Protein AF-A3IKP7-F1 (afdb_monomer_lite)

pLDDT: mean 87.26, std 15.38, range [36.12, 97.25]

Structure (mmCIF, N/CA/C/O backbone):
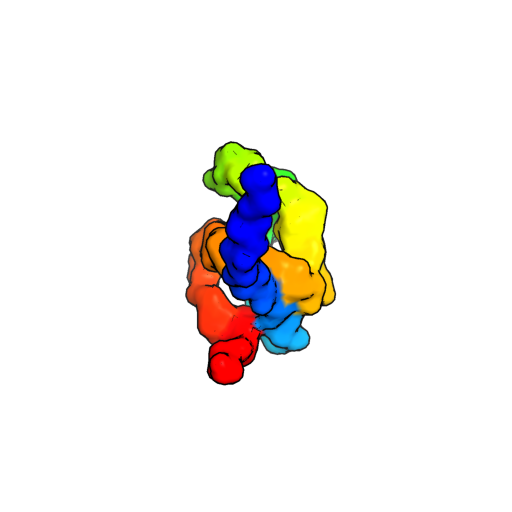data_AF-A3IKP7-F1
#
_entry.id   AF-A3IKP7-F1
#
loop_
_atom_site.group_PDB
_atom_site.id
_atom_site.type_symbol
_atom_site.label_atom_id
_atom_site.label_alt_id
_atom_site.label_comp_id
_atom_site.label_asym_id
_atom_site.label_entity_id
_atom_site.label_seq_id
_atom_site.pdbx_PDB_ins_code
_atom_site.Cartn_x
_atom_site.Cartn_y
_atom_site.Cartn_z
_atom_site.occupancy
_atom_site.B_iso_or_equiv
_atom_site.auth_seq_id
_atom_site.auth_comp_id
_atom_site.auth_asym_id
_atom_site.auth_atom_id
_atom_site.pdbx_PDB_model_num
ATOM 1 N N . MET A 1 1 ? 36.001 -2.665 5.152 1.00 36.12 1 MET A N 1
ATOM 2 C CA . MET A 1 1 ? 34.854 -3.591 5.080 1.00 36.12 1 MET A CA 1
ATOM 3 C C . MET A 1 1 ? 33.674 -2.801 4.531 1.00 36.12 1 MET A C 1
ATOM 5 O O . MET A 1 1 ? 33.009 -2.093 5.270 1.00 36.12 1 MET A O 1
ATOM 9 N N . THR A 1 2 ? 33.524 -2.777 3.210 1.00 43.81 2 THR A N 1
ATOM 10 C CA . THR A 1 2 ? 32.450 -2.054 2.514 1.00 43.81 2 THR A CA 1
ATOM 11 C C . THR A 1 2 ? 31.169 -2.876 2.651 1.00 43.81 2 THR A C 1
ATOM 13 O O . THR A 1 2 ? 31.223 -4.078 2.379 1.00 43.81 2 THR A O 1
ATOM 16 N N . PRO A 1 3 ? 30.031 -2.312 3.094 1.00 46.66 3 PRO A N 1
ATOM 17 C CA . PRO A 1 3 ? 28.798 -3.080 3.138 1.00 46.66 3 PRO A CA 1
ATOM 18 C C . PRO A 1 3 ? 28.439 -3.468 1.705 1.00 46.66 3 PRO A C 1
ATOM 20 O O . PRO A 1 3 ? 28.407 -2.621 0.810 1.00 46.66 3 PRO A O 1
ATOM 23 N N . ALA A 1 4 ? 28.211 -4.761 1.479 1.00 46.84 4 ALA A N 1
ATOM 24 C CA . ALA A 1 4 ? 27.672 -5.247 0.225 1.00 46.84 4 ALA A CA 1
ATOM 25 C C . ALA A 1 4 ? 26.360 -4.497 -0.030 1.00 46.84 4 ALA A C 1
ATOM 27 O O . ALA A 1 4 ? 25.392 -4.662 0.716 1.00 46.84 4 ALA A O 1
ATOM 28 N N . HIS A 1 5 ? 26.333 -3.651 -1.059 1.00 48.47 5 HIS A N 1
ATOM 29 C CA . HIS A 1 5 ? 25.095 -3.134 -1.617 1.00 48.47 5 HIS A CA 1
ATOM 30 C C . HIS A 1 5 ? 24.305 -4.351 -2.113 1.00 48.47 5 HIS A C 1
ATOM 32 O O . HIS A 1 5 ? 24.430 -4.759 -3.266 1.00 48.47 5 HIS A O 1
ATOM 38 N N . LYS A 1 6 ? 23.500 -4.969 -1.235 1.00 49.06 6 LYS A N 1
ATOM 39 C CA . LYS A 1 6 ? 22.357 -5.773 -1.668 1.00 49.06 6 LYS A CA 1
ATOM 40 C C . LYS A 1 6 ? 21.617 -4.836 -2.606 1.00 49.06 6 LYS A C 1
ATOM 42 O O . LYS A 1 6 ? 21.133 -3.798 -2.156 1.00 49.06 6 LYS A O 1
ATOM 47 N N . SER A 1 7 ? 21.631 -5.138 -3.900 1.00 52.78 7 SER A N 1
ATOM 48 C CA . SER A 1 7 ? 20.801 -4.450 -4.878 1.00 52.78 7 SER A CA 1
ATOM 49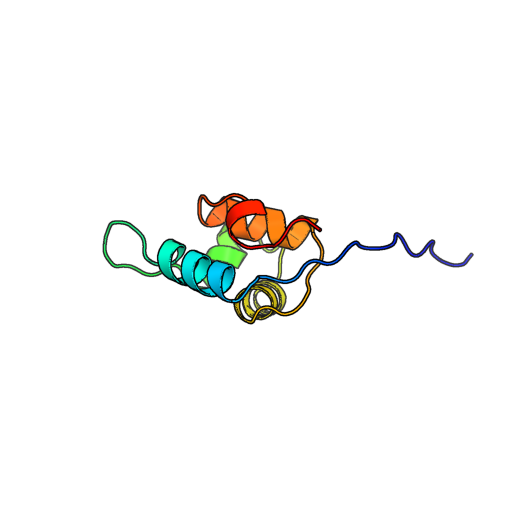 C C . SER A 1 7 ? 19.365 -4.620 -4.397 1.00 52.78 7 SER A C 1
ATOM 51 O O . SER A 1 7 ? 18.739 -5.661 -4.599 1.00 52.78 7 SER A O 1
ATOM 53 N N . ARG A 1 8 ? 18.895 -3.649 -3.611 1.00 63.91 8 ARG A N 1
ATOM 54 C CA . ARG A 1 8 ? 17.523 -3.564 -3.140 1.00 63.91 8 ARG A CA 1
ATOM 55 C C . ARG A 1 8 ? 16.728 -3.282 -4.392 1.00 63.91 8 ARG A C 1
ATOM 57 O O . ARG A 1 8 ? 16.633 -2.137 -4.831 1.00 63.91 8 ARG A O 1
ATOM 64 N N . ARG A 1 9 ? 16.255 -4.358 -5.022 1.00 85.50 9 ARG A N 1
ATOM 65 C CA . ARG A 1 9 ? 15.360 -4.261 -6.166 1.00 85.50 9 ARG A CA 1
ATOM 66 C 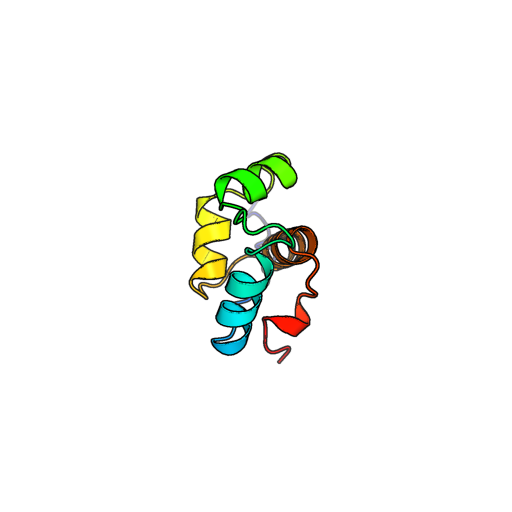C . ARG A 1 9 ? 14.196 -3.385 -5.718 1.00 85.50 9 ARG A C 1
ATOM 68 O O . ARG A 1 9 ? 13.563 -3.652 -4.694 1.00 85.50 9 ARG A O 1
ATOM 75 N N . SER A 1 10 ? 14.018 -2.284 -6.432 1.00 90.56 10 SER A N 1
ATOM 76 C CA . SER A 1 10 ? 12.957 -1.326 -6.172 1.00 90.56 10 SER A CA 1
ATOM 77 C C . SER A 1 10 ? 11.936 -1.413 -7.288 1.00 90.56 10 SER A C 1
ATOM 79 O O . SER A 1 10 ? 12.283 -1.719 -8.428 1.00 90.56 10 SER A O 1
ATOM 81 N N . ILE A 1 11 ? 10.678 -1.184 -6.938 1.00 93.44 11 ILE A N 1
ATOM 82 C CA . ILE A 1 11 ? 9.556 -1.289 -7.859 1.00 93.44 11 ILE A CA 1
ATOM 83 C C . ILE A 1 11 ? 8.624 -0.102 -7.676 1.00 93.44 11 ILE A C 1
ATOM 85 O O . ILE A 1 11 ? 8.460 0.416 -6.566 1.00 93.44 11 ILE A O 1
ATOM 89 N N . ALA A 1 12 ? 8.055 0.356 -8.784 1.00 93.88 12 ALA A N 1
ATOM 90 C CA . ALA A 1 12 ? 7.125 1.469 -8.832 1.00 93.88 12 ALA A CA 1
ATOM 91 C C . ALA A 1 12 ? 5.755 0.985 -9.305 1.00 93.88 12 ALA A C 1
ATOM 93 O O . ALA A 1 12 ? 5.641 0.066 -10.112 1.00 93.88 12 ALA A O 1
ATOM 94 N N . VAL A 1 13 ? 4.722 1.635 -8.785 1.00 95.31 13 VAL A N 1
ATOM 95 C CA . VAL A 1 13 ? 3.330 1.363 -9.137 1.00 95.31 13 VAL A CA 1
ATOM 96 C C . VAL A 1 13 ? 3.014 1.987 -10.491 1.00 95.31 13 VAL A C 1
ATOM 98 O O . VAL A 1 13 ? 3.368 3.146 -10.723 1.00 95.31 13 VAL A O 1
ATOM 101 N N . THR A 1 14 ? 2.299 1.262 -11.348 1.00 94.69 14 THR A N 1
ATOM 102 C CA . THR A 1 14 ? 1.773 1.802 -12.609 1.00 94.69 14 THR A CA 1
ATOM 103 C C . THR A 1 14 ? 0.643 2.797 -12.345 1.00 94.69 14 THR A C 1
ATOM 105 O O . THR A 1 14 ? 0.057 2.826 -11.258 1.00 94.69 14 THR A O 1
ATOM 108 N N . GLU A 1 15 ? 0.272 3.611 -13.337 1.00 93.75 15 GLU A N 1
ATOM 109 C CA . GLU A 1 15 ? -0.890 4.505 -13.206 1.00 93.75 15 GLU A CA 1
ATOM 110 C C . GLU A 1 15 ? -2.183 3.726 -12.913 1.00 93.75 15 GLU A C 1
ATOM 112 O O . GLU A 1 15 ? -2.992 4.133 -12.073 1.00 93.75 15 GLU A O 1
ATOM 117 N N . THR A 1 16 ? -2.352 2.561 -13.541 1.00 93.31 16 THR A N 1
ATOM 118 C CA . THR A 1 16 ? -3.470 1.646 -13.280 1.00 93.31 16 THR A CA 1
ATOM 119 C C . THR A 1 16 ? -3.403 1.088 -11.857 1.00 93.31 16 THR A C 1
ATOM 121 O O . THR A 1 16 ? -4.408 1.079 -11.143 1.00 93.31 16 THR A O 1
ATOM 124 N N . GLY A 1 17 ? -2.211 0.706 -11.398 1.00 94.19 17 GLY A N 1
ATOM 125 C CA . GLY A 1 17 ? -1.984 0.231 -10.040 1.00 94.19 17 GLY A CA 1
ATOM 126 C C . GLY A 1 17 ? -2.284 1.278 -8.971 1.00 94.19 17 GLY A C 1
ATOM 127 O O . GLY A 1 17 ? -2.905 0.958 -7.960 1.00 94.19 17 GLY A O 1
ATOM 128 N N . LYS A 1 18 ? -1.960 2.558 -9.208 1.00 95.44 18 LYS A N 1
ATOM 129 C CA . LYS A 1 18 ? -2.332 3.656 -8.295 1.00 95.44 18 LYS A CA 1
ATOM 130 C C . LYS A 1 18 ? -3.841 3.724 -8.077 1.00 95.44 18 LYS A C 1
ATOM 132 O O . LYS A 1 18 ? -4.286 3.973 -6.955 1.00 95.44 18 LYS A O 1
ATOM 137 N N . ARG A 1 19 ? -4.631 3.512 -9.136 1.00 94.31 19 ARG A N 1
ATOM 138 C CA . ARG A 1 19 ? -6.099 3.482 -9.046 1.00 94.31 19 ARG A CA 1
ATOM 139 C C . ARG A 1 19 ? -6.566 2.297 -8.208 1.00 94.31 19 ARG A C 1
ATOM 141 O O . ARG A 1 19 ? -7.320 2.518 -7.264 1.00 94.31 19 ARG A O 1
ATOM 148 N N . LYS A 1 20 ? -6.038 1.096 -8.461 1.00 94.06 20 LYS A N 1
ATOM 149 C CA . LYS A 1 20 ? -6.347 -0.098 -7.657 1.00 94.06 20 LYS A CA 1
ATOM 150 C C . LYS A 1 20 ? -5.995 0.082 -6.179 1.00 94.06 20 LYS A C 1
ATOM 152 O O . LYS A 1 20 ? -6.825 -0.202 -5.325 1.00 94.06 20 LYS A O 1
ATOM 157 N N . LEU A 1 21 ? -4.825 0.645 -5.858 1.00 94.25 21 LEU A N 1
ATOM 158 C CA . LEU A 1 21 ? -4.443 0.959 -4.474 1.00 94.25 21 LEU A CA 1
ATOM 159 C C . LEU A 1 21 ? -5.458 1.898 -3.801 1.00 94.25 21 LEU A C 1
ATOM 161 O O . LEU A 1 21 ? -5.851 1.694 -2.654 1.00 94.25 21 LEU A O 1
ATOM 165 N N . ARG A 1 22 ? -5.905 2.942 -4.511 1.00 92.62 22 ARG A N 1
ATOM 166 C CA . ARG A 1 22 ? -6.901 3.907 -4.009 1.00 92.62 22 ARG A CA 1
ATOM 167 C C . ARG A 1 22 ? -8.280 3.281 -3.817 1.00 92.62 22 ARG A C 1
ATOM 169 O O . ARG A 1 22 ? -9.005 3.700 -2.917 1.00 92.62 22 ARG A O 1
ATOM 176 N N . GLU A 1 23 ? -8.653 2.341 -4.675 1.00 92.44 23 GLU A N 1
ATOM 177 C CA . GLU A 1 23 ? -9.903 1.590 -4.576 1.00 92.44 23 GLU A CA 1
ATOM 178 C C . GLU A 1 23 ? -9.856 0.608 -3.406 1.00 92.44 23 GLU A C 1
ATOM 180 O O . GLU A 1 23 ? -10.768 0.621 -2.587 1.00 92.44 23 GLU A O 1
ATOM 185 N N . ALA A 1 24 ? -8.758 -0.130 -3.242 1.00 91.88 24 ALA A N 1
ATOM 186 C CA . ALA A 1 24 ? -8.570 -1.054 -2.126 1.00 91.88 24 ALA A CA 1
ATOM 187 C C . ALA A 1 24 ? -8.488 -0.347 -0.760 1.00 91.88 24 ALA A C 1
ATOM 189 O O . ALA A 1 24 ? -8.909 -0.904 0.250 1.00 91.88 24 ALA A O 1
ATOM 190 N N . GLN A 1 25 ? -8.053 0.923 -0.712 1.00 91.50 25 GLN A N 1
ATOM 191 C CA . GLN A 1 25 ? -8.176 1.739 0.505 1.00 91.50 25 GLN A CA 1
ATOM 192 C C . GLN A 1 25 ? -9.633 1.950 0.952 1.00 91.50 25 GLN A C 1
ATOM 194 O O . GLN A 1 25 ? -9.860 2.261 2.122 1.00 91.50 25 GLN A O 1
ATOM 199 N N . LYS A 1 26 ? -10.623 1.847 0.056 1.00 87.62 26 LYS A N 1
ATOM 200 C CA . LYS A 1 26 ? -12.045 2.017 0.384 1.00 87.62 26 LYS A CA 1
ATOM 201 C C . LYS A 1 26 ? -12.623 0.659 0.799 1.00 87.62 26 LYS A C 1
ATOM 203 O O . LYS A 1 26 ? -13.072 -0.109 -0.046 1.00 87.62 26 LYS A O 1
ATOM 208 N N . GLN A 1 27 ? -12.627 0.356 2.098 1.00 70.12 27 GLN A N 1
ATOM 209 C CA . GLN A 1 27 ? -13.205 -0.898 2.592 1.00 70.12 27 GLN A CA 1
ATOM 210 C C . GLN A 1 27 ? -14.730 -0.972 2.383 1.00 70.12 27 GLN A C 1
ATOM 212 O O . GLN A 1 27 ? -15.428 0.047 2.285 1.00 70.12 27 GLN A O 1
ATOM 217 N N . LYS A 1 28 ? -15.256 -2.209 2.388 1.00 55.00 28 LYS A N 1
ATOM 218 C CA . LYS A 1 28 ? -16.693 -2.528 2.452 1.00 55.00 28 LYS A CA 1
ATOM 219 C C . LYS A 1 28 ? -17.278 -1.981 3.761 1.00 55.00 28 LYS A C 1
ATOM 221 O O . LYS A 1 28 ? -17.212 -2.628 4.796 1.00 55.00 28 LYS A O 1
ATOM 226 N N . GLY A 1 29 ? -17.798 -0.760 3.716 1.00 62.06 29 GLY A N 1
ATOM 227 C CA . GLY A 1 29 ? -18.277 -0.026 4.894 1.00 62.06 29 GLY A CA 1
ATOM 228 C C . GLY A 1 29 ? -18.046 1.484 4.814 1.00 62.06 29 GLY A C 1
ATOM 229 O O . GLY A 1 29 ? -18.513 2.221 5.673 1.00 62.06 29 GLY A O 1
ATOM 230 N N . GLY A 1 30 ? -17.337 1.963 3.785 1.00 69.75 30 GLY A N 1
ATOM 231 C CA . GLY A 1 30 ? -17.189 3.392 3.493 1.00 69.75 30 GLY A CA 1
ATOM 232 C C . GLY A 1 30 ? -16.068 4.092 4.265 1.00 69.75 30 GLY A C 1
ATOM 233 O O . GLY A 1 30 ? -15.657 5.182 3.865 1.00 69.75 30 GLY A O 1
ATOM 234 N N . LYS A 1 31 ? -15.507 3.470 5.311 1.00 81.19 31 LYS A N 1
ATOM 235 C CA . LYS A 1 31 ? -14.308 3.985 5.980 1.00 81.19 31 LYS A CA 1
ATOM 236 C C . LYS A 1 31 ? -13.067 3.668 5.143 1.00 81.19 31 LYS A C 1
ATOM 238 O O . LYS A 1 31 ? -12.827 2.524 4.757 1.00 81.19 31 LYS A O 1
ATOM 243 N N . ARG A 1 32 ? -12.291 4.707 4.841 1.00 88.25 32 ARG A N 1
ATOM 244 C CA . ARG A 1 32 ? -11.030 4.601 4.105 1.00 88.25 32 ARG A CA 1
ATOM 245 C C . ARG A 1 32 ? -9.891 4.280 5.071 1.00 88.25 32 ARG A C 1
ATOM 247 O O . ARG A 1 32 ? -9.755 4.982 6.067 1.00 88.25 32 ARG A O 1
ATOM 254 N N . ILE A 1 33 ? -9.064 3.291 4.737 1.00 90.50 33 ILE A N 1
ATOM 255 C CA . ILE A 1 33 ? -7.800 3.025 5.437 1.00 90.50 33 ILE A CA 1
ATOM 256 C C . ILE A 1 33 ? -6.816 4.157 5.109 1.00 90.50 33 ILE A C 1
ATOM 258 O O . ILE A 1 33 ? -6.543 4.435 3.933 1.00 90.50 33 ILE A O 1
ATOM 262 N N . THR A 1 34 ? -6.304 4.823 6.138 1.00 93.75 34 THR A N 1
ATOM 263 C CA . THR A 1 34 ? -5.292 5.885 6.039 1.00 93.75 34 THR A CA 1
ATOM 264 C C . THR A 1 34 ? -3.884 5.308 5.866 1.00 93.75 34 THR A C 1
ATOM 266 O O . THR A 1 34 ? -3.695 4.095 5.862 1.00 93.75 34 THR A O 1
ATOM 269 N N . TYR A 1 35 ? -2.872 6.150 5.643 1.00 95.69 35 TYR A N 1
ATOM 270 C CA . TYR A 1 35 ? -1.497 5.640 5.547 1.00 95.69 35 TYR A CA 1
ATOM 271 C C . TYR A 1 35 ? -0.949 5.260 6.925 1.00 95.69 35 TYR A C 1
ATOM 273 O O . TYR A 1 35 ? -0.155 4.332 7.024 1.00 95.69 35 TYR A O 1
ATOM 281 N N . GLU A 1 36 ? -1.408 5.958 7.959 1.00 95.12 36 GLU A N 1
ATOM 282 C CA . GLU A 1 36 ? -1.160 5.687 9.369 1.00 95.12 36 GLU A CA 1
ATOM 283 C C . GLU A 1 36 ? -1.738 4.322 9.763 1.00 95.12 36 GLU A C 1
ATOM 285 O O . GLU A 1 36 ? -1.019 3.502 10.319 1.00 95.12 36 GLU A O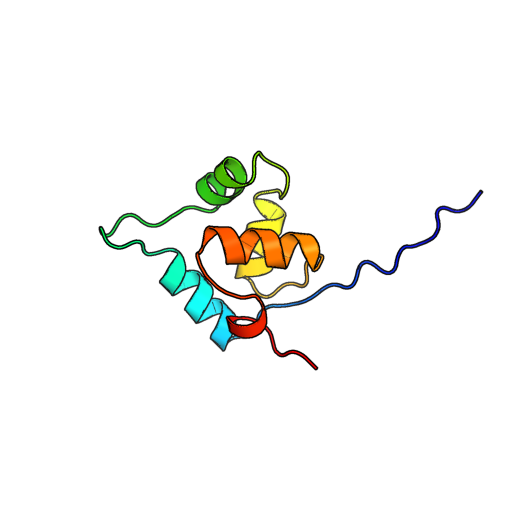 1
ATOM 290 N N . ASP A 1 37 ? -2.975 4.012 9.356 1.00 94.38 37 ASP A N 1
ATOM 291 C CA . ASP A 1 37 ? -3.569 2.689 9.603 1.00 94.38 37 ASP A CA 1
ATOM 292 C C . ASP A 1 37 ? -2.739 1.562 8.950 1.00 94.38 37 ASP A C 1
ATOM 294 O O . ASP A 1 37 ? -2.529 0.511 9.548 1.00 94.38 37 ASP A O 1
ATOM 298 N N . ILE A 1 38 ? -2.243 1.763 7.719 1.00 94.62 38 ILE A N 1
ATOM 299 C CA . ILE A 1 38 ? -1.387 0.772 7.034 1.00 94.62 38 ILE A CA 1
ATOM 300 C C . ILE A 1 38 ? -0.065 0.595 7.789 1.00 94.62 38 ILE A C 1
ATOM 302 O O . ILE A 1 38 ? 0.398 -0.530 7.962 1.00 94.62 38 ILE A O 1
ATOM 306 N N . GLU A 1 39 ? 0.550 1.693 8.231 1.00 96.88 39 GLU A N 1
ATOM 307 C CA . GLU A 1 39 ? 1.782 1.669 9.024 1.00 96.88 39 GLU A CA 1
ATOM 308 C C . GLU A 1 39 ? 1.588 0.906 10.346 1.00 96.88 39 GLU A C 1
ATOM 310 O O . GLU A 1 39 ? 2.416 0.056 10.687 1.00 96.88 39 GLU A O 1
ATOM 315 N N . GLU A 1 40 ? 0.472 1.141 11.040 1.00 95.88 40 GLU A N 1
ATOM 316 C CA . GLU A 1 40 ? 0.094 0.434 12.267 1.00 95.88 40 GLU A CA 1
ATOM 317 C C . GLU A 1 40 ? -0.137 -1.065 12.023 1.00 95.88 40 GLU A C 1
ATOM 319 O O . GLU A 1 40 ? 0.425 -1.891 12.743 1.00 95.88 40 GLU A O 1
ATOM 324 N N . ILE A 1 41 ? -0.881 -1.444 10.973 1.00 95.00 41 ILE A N 1
ATOM 325 C CA . ILE A 1 41 ? -1.115 -2.857 10.605 1.00 95.00 41 ILE A CA 1
ATOM 326 C C . ILE A 1 41 ? 0.211 -3.573 10.306 1.00 95.00 41 ILE A C 1
ATOM 328 O O . ILE A 1 41 ? 0.402 -4.738 10.666 1.00 95.00 41 ILE A O 1
ATOM 332 N N . LEU A 1 42 ? 1.162 -2.870 9.690 1.00 95.00 42 LEU A N 1
ATOM 333 C CA . LEU A 1 42 ? 2.503 -3.385 9.411 1.00 95.00 42 LEU A CA 1
ATOM 334 C C . LEU A 1 42 ? 3.426 -3.395 10.636 1.00 95.00 42 LEU A C 1
ATOM 336 O O . LEU A 1 42 ? 4.600 -3.749 10.499 1.00 95.00 42 LEU A O 1
ATOM 340 N N . ASN A 1 43 ? 2.932 -3.043 11.827 1.00 95.56 43 ASN A N 1
ATOM 341 C CA . ASN A 1 43 ? 3.723 -2.890 13.047 1.00 95.56 43 ASN A CA 1
ATOM 342 C C . ASN A 1 43 ? 4.944 -1.977 12.832 1.00 95.56 43 ASN A C 1
ATOM 344 O O . ASN A 1 43 ? 6.057 -2.315 13.239 1.00 95.56 43 ASN A O 1
ATOM 348 N N . PHE A 1 44 ? 4.757 -0.853 12.131 1.00 93.88 44 PHE A N 1
ATOM 349 C CA . PHE A 1 44 ? 5.791 0.151 11.844 1.00 93.88 44 PHE A CA 1
ATOM 350 C C . PHE A 1 44 ? 7.019 -0.373 11.075 1.00 93.88 44 PHE A C 1
ATOM 352 O O . PHE A 1 44 ? 8.046 0.303 10.997 1.00 93.88 44 PHE A O 1
ATOM 359 N N . LYS A 1 45 ? 6.927 -1.556 10.450 1.00 93.81 45 LYS A N 1
ATOM 360 C CA . LYS A 1 45 ? 7.994 -2.099 9.588 1.00 93.81 45 LYS A CA 1
ATOM 361 C C . LYS A 1 45 ? 8.218 -1.251 8.338 1.00 93.81 45 LYS A C 1
ATOM 363 O O . LYS A 1 45 ? 9.337 -1.173 7.837 1.00 93.81 45 LYS A O 1
ATOM 368 N N . VAL A 1 46 ? 7.158 -0.616 7.838 1.00 95.12 46 VAL A N 1
ATOM 369 C CA . VAL A 1 46 ? 7.198 0.273 6.676 1.00 95.12 46 VAL A CA 1
ATOM 370 C C . VAL A 1 46 ? 6.688 1.641 7.096 1.00 95.12 46 VAL A C 1
ATOM 372 O O . VAL A 1 46 ? 5.538 1.774 7.497 1.00 95.12 46 VAL A O 1
ATOM 375 N N . SER A 1 47 ?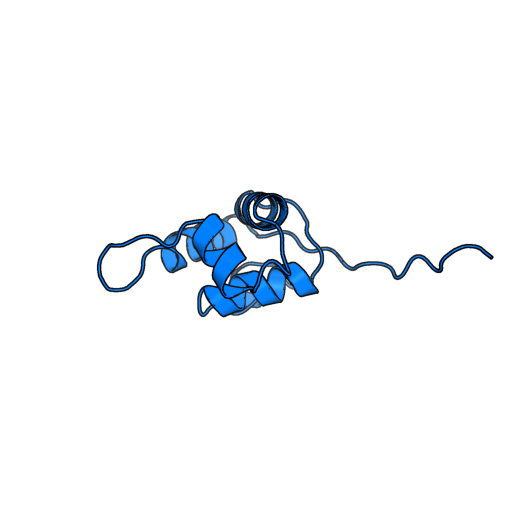 7.540 2.661 6.974 1.00 96.31 47 SER A N 1
ATOM 376 C CA . SER A 1 47 ? 7.164 4.018 7.380 1.00 96.31 47 SER A CA 1
ATOM 377 C C . SER A 1 47 ? 6.030 4.588 6.526 1.00 96.31 47 SER A C 1
ATOM 379 O O . SER A 1 47 ? 5.995 4.375 5.307 1.00 96.31 47 SER A O 1
ATOM 381 N N . ARG A 1 48 ? 5.194 5.447 7.116 1.00 96.88 48 ARG A N 1
ATOM 382 C CA . ARG A 1 48 ? 4.171 6.236 6.409 1.00 96.88 48 ARG A CA 1
ATOM 383 C C . ARG A 1 48 ? 4.726 6.914 5.162 1.00 96.88 48 ARG A C 1
ATOM 385 O O . ARG A 1 48 ? 4.100 6.902 4.106 1.00 96.88 48 ARG A O 1
ATOM 392 N N . SER A 1 49 ? 5.926 7.486 5.262 1.00 97.00 49 SER A N 1
ATOM 393 C CA . SER A 1 49 ? 6.580 8.160 4.134 1.00 97.00 49 SER A CA 1
ATOM 394 C C . SER A 1 49 ? 6.845 7.215 2.953 1.00 97.00 49 SER A C 1
ATOM 396 O O . SER A 1 49 ? 6.722 7.613 1.794 1.00 97.00 49 SER A O 1
ATOM 398 N N . THR A 1 50 ? 7.164 5.948 3.232 1.00 96.75 50 THR A N 1
ATOM 399 C CA . THR A 1 50 ? 7.388 4.907 2.221 1.00 96.75 50 THR A CA 1
ATOM 400 C C . THR A 1 50 ? 6.069 4.445 1.615 1.00 96.75 50 THR A C 1
ATOM 402 O O . THR A 1 50 ? 5.975 4.327 0.394 1.00 96.75 50 THR A O 1
ATOM 405 N N . ILE A 1 51 ? 5.033 4.286 2.440 1.00 96.94 51 ILE A N 1
ATOM 406 C CA . ILE A 1 51 ? 3.669 3.985 1.987 1.00 96.94 51 ILE A CA 1
ATOM 407 C C . ILE A 1 51 ? 3.184 5.085 1.035 1.00 96.94 51 ILE A C 1
ATOM 409 O O . ILE A 1 51 ? 2.799 4.821 -0.102 1.00 96.94 51 ILE A O 1
ATOM 413 N N . GLU A 1 52 ? 3.294 6.349 1.439 1.00 97.25 52 GLU A N 1
ATOM 414 C CA . GLU A 1 52 ? 2.896 7.494 0.621 1.00 97.25 52 GLU A CA 1
ATOM 415 C C . GLU A 1 52 ? 3.705 7.593 -0.683 1.00 97.25 52 GLU A C 1
ATOM 417 O O . GLU A 1 52 ? 3.144 7.901 -1.740 1.00 97.25 52 GLU A O 1
ATOM 422 N N . ARG A 1 53 ? 5.015 7.302 -0.645 1.00 96.75 53 ARG A N 1
ATOM 423 C CA . ARG A 1 53 ? 5.855 7.204 -1.852 1.00 96.75 53 ARG A CA 1
ATOM 424 C C . ARG A 1 53 ? 5.317 6.150 -2.815 1.00 96.75 53 ARG A C 1
ATOM 426 O O . ARG A 1 53 ? 5.165 6.464 -3.996 1.00 96.75 53 ARG A O 1
ATOM 433 N N . PHE A 1 54 ? 4.997 4.960 -2.317 1.00 96.25 54 PHE A N 1
ATOM 434 C CA . PHE A 1 54 ? 4.456 3.877 -3.131 1.00 96.25 54 PHE A CA 1
ATOM 435 C C . PHE A 1 54 ? 3.126 4.280 -3.779 1.00 96.25 54 PHE A C 1
ATOM 437 O O . PHE A 1 54 ? 3.003 4.247 -4.998 1.00 96.25 54 PHE A O 1
ATOM 444 N N . PHE A 1 55 ? 2.182 4.834 -3.012 1.00 95.88 55 PHE A N 1
ATOM 445 C CA . PHE A 1 55 ? 0.904 5.343 -3.538 1.00 95.88 55 PHE A CA 1
ATOM 446 C C . PHE A 1 55 ? 1.046 6.476 -4.567 1.00 95.88 55 PHE A C 1
ATOM 448 O O . PHE A 1 55 ? 0.140 6.712 -5.369 1.00 95.88 55 PHE A O 1
ATOM 455 N N . ARG A 1 56 ? 2.165 7.206 -4.551 1.00 95.62 56 ARG A N 1
ATOM 456 C CA . ARG A 1 56 ? 2.503 8.229 -5.552 1.00 95.62 56 ARG A CA 1
ATOM 457 C C . ARG A 1 56 ? 3.171 7.650 -6.805 1.00 95.62 56 ARG A C 1
ATOM 459 O O . ARG A 1 56 ? 3.446 8.406 -7.732 1.00 95.62 56 ARG A O 1
ATOM 466 N N . GLY A 1 57 ? 3.411 6.339 -6.857 1.00 94.38 57 GLY A N 1
ATOM 467 C CA . GLY A 1 57 ? 4.140 5.658 -7.932 1.00 94.38 57 GLY A CA 1
ATOM 468 C C . GLY A 1 57 ? 5.643 5.892 -7.884 1.00 94.38 57 GLY A C 1
ATOM 469 O O . GLY A 1 57 ? 6.318 5.751 -8.897 1.00 94.38 57 GLY A O 1
ATOM 470 N N . LYS A 1 58 ? 6.188 6.290 -6.731 1.00 95.12 58 LYS A N 1
ATOM 471 C CA . LYS A 1 58 ? 7.640 6.352 -6.554 1.00 95.12 58 LYS A CA 1
ATOM 472 C C . LYS A 1 58 ? 8.153 4.962 -6.215 1.00 95.12 58 LYS A C 1
ATOM 474 O O . LYS A 1 58 ? 7.525 4.249 -5.437 1.00 95.12 58 LYS A O 1
ATOM 479 N N . ALA A 1 59 ? 9.325 4.629 -6.746 1.00 93.62 59 ALA A N 1
ATOM 480 C CA . ALA A 1 59 ? 9.965 3.357 -6.460 1.00 93.62 59 ALA A CA 1
ATOM 481 C C . ALA A 1 59 ? 10.247 3.194 -4.953 1.00 93.62 59 ALA A C 1
ATOM 483 O O . ALA A 1 59 ? 10.748 4.123 -4.293 1.00 93.62 59 ALA A O 1
ATOM 484 N N . VAL A 1 60 ? 9.923 2.010 -4.436 1.00 94.81 60 VAL A N 1
ATOM 485 C CA . VAL A 1 60 ? 10.201 1.542 -3.068 1.00 94.81 60 VAL A CA 1
ATOM 486 C C . VAL A 1 60 ? 10.783 0.131 -3.122 1.00 94.81 60 VAL A C 1
ATOM 488 O O . VAL A 1 60 ? 1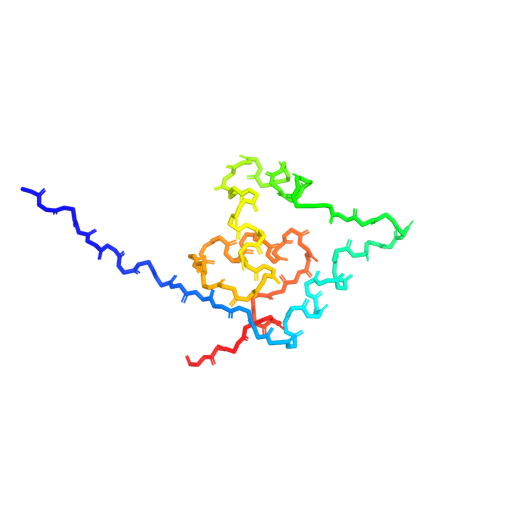0.697 -0.532 -4.152 1.00 94.81 60 VAL A O 1
ATOM 491 N N . GLU A 1 61 ? 11.398 -0.330 -2.035 1.00 94.00 61 GLU A N 1
ATOM 492 C CA . GLU A 1 61 ? 11.912 -1.705 -1.945 1.00 94.00 61 GLU A CA 1
ATOM 493 C C . GLU A 1 61 ? 10.783 -2.723 -2.168 1.00 94.00 61 GLU A C 1
ATOM 495 O O . GLU A 1 61 ? 9.683 -2.536 -1.649 1.00 94.00 61 GLU A O 1
ATOM 500 N N . ILE A 1 62 ? 11.048 -3.795 -2.927 1.00 93.50 62 ILE A N 1
ATOM 501 C CA . ILE A 1 62 ? 10.027 -4.806 -3.264 1.00 93.50 62 ILE A CA 1
ATOM 502 C C . ILE A 1 62 ? 9.367 -5.394 -2.011 1.00 93.50 62 ILE A C 1
ATOM 504 O O . ILE A 1 62 ? 8.151 -5.534 -1.986 1.00 93.50 62 ILE A O 1
ATOM 508 N N . GLU A 1 63 ? 10.131 -5.680 -0.956 1.00 93.81 63 GLU A N 1
ATOM 509 C CA . GLU A 1 63 ? 9.589 -6.209 0.307 1.00 93.81 63 GLU A CA 1
ATOM 510 C C . GLU A 1 63 ? 8.570 -5.245 0.942 1.00 93.81 63 GLU A C 1
ATOM 512 O O . GLU A 1 63 ? 7.516 -5.669 1.423 1.00 93.81 63 GLU A O 1
ATOM 517 N N . ASN A 1 64 ? 8.834 -3.934 0.863 1.00 95.25 64 ASN A N 1
ATOM 518 C CA . ASN A 1 64 ? 7.896 -2.911 1.323 1.00 95.25 64 ASN A CA 1
ATOM 519 C C . ASN A 1 64 ? 6.659 -2.859 0.422 1.00 95.25 64 ASN A C 1
ATOM 521 O O . ASN A 1 64 ? 5.547 -2.755 0.929 1.00 95.25 64 ASN A O 1
ATOM 525 N N . ALA A 1 65 ? 6.838 -2.943 -0.900 1.00 95.19 65 ALA A N 1
ATOM 526 C CA . ALA A 1 65 ? 5.727 -2.958 -1.850 1.00 95.19 65 ALA A CA 1
ATOM 527 C C . ALA A 1 65 ? 4.786 -4.149 -1.604 1.00 95.19 65 ALA A C 1
ATOM 529 O O . ALA A 1 65 ? 3.580 -3.939 -1.516 1.00 95.19 65 ALA A O 1
ATOM 530 N N . ILE A 1 66 ? 5.340 -5.357 -1.429 1.00 95.75 66 ILE A N 1
ATOM 531 C CA . ILE A 1 66 ? 4.598 -6.587 -1.102 1.00 95.75 66 ILE A CA 1
ATOM 532 C C . ILE A 1 66 ? 3.809 -6.398 0.194 1.00 95.75 66 ILE A C 1
ATOM 534 O O . ILE A 1 66 ? 2.593 -6.556 0.204 1.00 95.75 66 ILE A O 1
ATOM 538 N N . SER A 1 67 ? 4.482 -5.950 1.256 1.00 96.31 67 SER A N 1
ATOM 539 C CA . SER A 1 67 ? 3.837 -5.736 2.555 1.00 96.31 67 SER A CA 1
ATOM 540 C C . SER A 1 67 ? 2.656 -4.757 2.454 1.00 96.31 67 SER A C 1
ATOM 542 O O . SER A 1 67 ? 1.606 -4.979 3.049 1.00 96.31 67 SER A O 1
ATOM 544 N N . ILE A 1 68 ? 2.793 -3.675 1.676 1.00 95.81 68 ILE A N 1
ATOM 545 C CA . ILE A 1 68 ? 1.725 -2.677 1.504 1.00 95.81 68 ILE A CA 1
ATOM 546 C C . ILE A 1 68 ? 0.520 -3.253 0.748 1.00 95.81 68 ILE A C 1
ATOM 548 O O . ILE A 1 68 ? -0.616 -2.983 1.137 1.00 95.81 68 ILE A O 1
ATOM 552 N N . VAL A 1 69 ? 0.737 -4.000 -0.342 1.00 95.69 69 VAL A N 1
ATOM 553 C CA . VAL A 1 69 ? -0.376 -4.547 -1.143 1.00 95.69 69 VAL A CA 1
ATOM 554 C C . VAL A 1 69 ? -1.125 -5.652 -0.404 1.00 95.69 69 VAL A C 1
ATOM 556 O O . VAL A 1 69 ? -2.352 -5.686 -0.477 1.00 95.69 69 VAL A O 1
ATOM 559 N N . GLU A 1 70 ? -0.426 -6.468 0.387 1.00 95.31 70 GLU A N 1
ATOM 560 C CA . GLU A 1 70 ? -1.034 -7.524 1.205 1.00 95.31 70 GLU A CA 1
ATOM 561 C C . GLU A 1 70 ? -2.007 -6.956 2.245 1.00 95.31 70 GLU A C 1
ATOM 563 O O . GLU A 1 70 ? -3.113 -7.473 2.403 1.00 95.31 70 GLU A O 1
ATOM 568 N N . VAL A 1 71 ? -1.658 -5.835 2.892 1.00 94.50 71 VAL A N 1
ATOM 569 C CA . VAL A 1 71 ? -2.560 -5.126 3.826 1.00 94.50 71 VAL A CA 1
ATOM 570 C C . VAL A 1 71 ? -3.857 -4.684 3.148 1.00 94.50 71 VAL A C 1
ATOM 572 O O . VAL A 1 71 ? -4.912 -4.627 3.779 1.00 94.50 71 VAL A O 1
ATOM 575 N N . LEU A 1 72 ? -3.789 -4.374 1.856 1.00 92.62 72 LEU A N 1
ATOM 576 C CA . LEU A 1 72 ? -4.930 -3.944 1.053 1.00 92.62 72 LEU A CA 1
ATOM 577 C C . LEU A 1 72 ? -5.662 -5.117 0.382 1.00 92.62 72 LEU A C 1
ATOM 579 O O . LEU A 1 72 ? -6.629 -4.883 -0.341 1.00 92.62 72 LEU A O 1
ATOM 583 N N . GLY A 1 73 ? -5.224 -6.361 0.611 1.00 92.88 73 GLY A N 1
ATOM 584 C CA . GLY A 1 73 ? -5.793 -7.553 -0.020 1.00 92.88 73 GLY A CA 1
ATOM 585 C C . GLY A 1 73 ? -5.556 -7.615 -1.532 1.00 92.88 73 GLY A C 1
ATOM 586 O O . GLY A 1 73 ? -6.394 -8.148 -2.256 1.00 92.88 73 GLY A O 1
ATOM 587 N N . LEU A 1 74 ? -4.456 -7.030 -2.009 1.00 94.25 74 LEU A N 1
ATOM 588 C CA . LEU A 1 74 ? -4.036 -7.024 -3.410 1.00 94.25 74 LEU A CA 1
ATOM 589 C C . LEU A 1 74 ? -2.764 -7.853 -3.595 1.00 94.25 74 LEU A C 1
ATOM 591 O O . LEU A 1 74 ? -1.971 -8.001 -2.664 1.00 94.25 74 LEU A O 1
ATOM 595 N N . ASN A 1 75 ? -2.517 -8.298 -4.826 1.00 94.25 75 ASN A N 1
ATOM 596 C CA . ASN A 1 75 ? -1.229 -8.871 -5.200 1.00 94.25 75 ASN A CA 1
ATOM 597 C C . ASN A 1 75 ? -0.301 -7.793 -5.774 1.00 94.25 75 ASN A C 1
ATOM 599 O O . ASN A 1 75 ? -0.743 -6.762 -6.280 1.00 94.25 75 ASN A O 1
ATOM 603 N N . LEU A 1 76 ? 1.014 -8.021 -5.733 1.00 93.19 76 LEU A N 1
ATOM 604 C CA . LEU A 1 76 ? 1.973 -7.055 -6.282 1.00 93.19 76 LEU A CA 1
ATOM 605 C C . LEU A 1 76 ? 1.764 -6.853 -7.793 1.00 93.19 76 LEU A C 1
ATOM 607 O O . LEU A 1 76 ? 1.760 -5.719 -8.265 1.00 93.19 76 LEU A O 1
ATOM 611 N N . GLU A 1 77 ? 1.518 -7.943 -8.522 1.00 93.56 77 GLU A N 1
ATOM 612 C CA . GLU A 1 77 ? 1.212 -7.963 -9.962 1.00 93.56 77 GLU A CA 1
ATOM 613 C C . GLU A 1 77 ? -0.048 -7.175 -10.339 1.00 93.56 77 GLU A C 1
ATOM 615 O O . GLU A 1 77 ? -0.199 -6.757 -11.483 1.00 93.56 77 GLU A O 1
ATOM 620 N N . ASP A 1 78 ? -0.944 -6.908 -9.385 1.00 92.06 78 ASP A N 1
ATOM 621 C CA . ASP A 1 78 ? -2.106 -6.078 -9.668 1.00 92.06 78 ASP A CA 1
ATOM 622 C C . ASP A 1 78 ? -1.721 -4.631 -9.940 1.00 92.06 78 ASP A C 1
ATOM 624 O O . ASP A 1 78 ? -2.457 -3.930 -10.642 1.00 92.06 78 ASP A O 1
ATOM 628 N N . VAL A 1 79 ? -0.622 -4.170 -9.342 1.00 93.06 79 VAL A N 1
ATOM 629 C CA . VAL A 1 79 ? -0.307 -2.747 -9.240 1.00 93.06 79 VAL A CA 1
ATOM 630 C C . VAL A 1 79 ? 1.012 -2.357 -9.909 1.00 93.06 79 VAL A C 1
ATOM 632 O O . VAL A 1 79 ? 1.294 -1.167 -10.044 1.00 93.06 79 VAL A O 1
ATOM 635 N N . VAL A 1 80 ? 1.804 -3.324 -10.363 1.00 91.69 80 VAL A N 1
ATOM 636 C CA . VAL A 1 80 ? 3.090 -3.109 -11.043 1.00 91.69 80 VAL A CA 1
ATOM 637 C C . VAL A 1 80 ? 3.110 -3.852 -12.377 1.00 91.69 80 VAL A C 1
ATOM 639 O O . VAL A 1 80 ? 2.457 -4.882 -12.509 1.00 91.69 80 VAL A O 1
ATOM 642 N N . ASP A 1 81 ? 3.904 -3.376 -13.334 1.00 83.88 81 ASP A N 1
ATOM 643 C CA . ASP A 1 81 ? 4.249 -4.178 -14.509 1.00 83.88 81 ASP A CA 1
ATOM 644 C C . ASP A 1 81 ? 5.462 -5.044 -14.144 1.00 83.88 81 ASP A C 1
ATOM 646 O O . ASP A 1 81 ? 6.534 -4.524 -13.818 1.00 83.88 81 ASP A O 1
ATOM 650 N N . LEU A 1 82 ? 5.287 -6.367 -14.138 1.00 68.31 82 LEU A N 1
ATOM 651 C CA . LEU A 1 82 ? 6.401 -7.308 -14.032 1.00 68.31 82 LEU A CA 1
ATOM 652 C C . LEU A 1 82 ? 7.093 -7.350 -15.400 1.00 68.31 82 LEU A C 1
ATOM 654 O O . LEU A 1 82 ? 6.603 -7.999 -16.322 1.00 68.31 82 LEU A O 1
ATOM 658 N N . ILE A 1 83 ? 8.175 -6.578 -15.534 1.00 56.34 83 ILE A N 1
ATOM 659 C CA . ILE A 1 83 ? 9.046 -6.553 -16.721 1.00 56.34 83 ILE A CA 1
ATOM 660 C C . ILE A 1 83 ? 10.005 -7.742 -16.678 1.00 56.34 83 ILE A C 1
ATOM 662 O O . ILE A 1 83 ? 10.591 -7.975 -15.592 1.00 56.34 83 ILE A O 1
#

Foldseek 3Di:
DDPPPPVQDWFFFDPQLLVVLQVLQQDPPRHGQDLVNLCVVLVNPAPSVQLVCRSVRHIDGVVNLQSSQVSSVHGSVSTGDPD

Radius of gyration: 13.32 Å; chains: 1; bounding box: 53×17×30 Å

Organism: NCBI:txid391612

Secondary structure (DSSP, 8-state):
---------EE---HHHHHHHHHHTB-TTSPBP-HHHHHHHTTTSS-HHHHHHHHTT--EEHHHHHHHHHHTT--GGGTS---

InterPro domains:
  IPR001387 Cro/C1-type, helix-turn-helix domain [PF01381] (33-78)
  IPR001387 Cro/C1-type, helix-turn-helix domain [PS50943] (46-79)
  IPR001387 Cro/C1-type, helix-turn-helix domain [cd00093] (19-79)

Sequence (83 aa):
MTPAHKSRRSIAVTETGKRKLREAQKQKGGKRITYEDIEEILNFKVSRSTIERFFRGKAVEIENAISIVEVLGLNLEDVVDLI